Protein AF-A0A959XL23-F1 (afdb_monomer_lite)

Foldseek 3Di:
DQDLPDKDFDQDQDDDPSLQVSQLVVPQFALPPPGRQGQDPPSPPPDDPPQDPVNPDPPPPQRFDRWDFLDHPPVDTPMSQRTHTHRPVVVCVVVPHVWHWDQDPVPGIDIDD

Structure (mmCIF, N/CA/C/O backbone):
data_AF-A0A959XL23-F1
#
_entry.id   AF-A0A959XL23-F1
#
loop_
_atom_site.group_PDB
_atom_site.id
_atom_site.type_symbol
_atom_site.label_atom_id
_atom_site.label_alt_id
_atom_site.label_comp_id
_atom_site.label_asym_id
_atom_site.label_entity_id
_atom_site.label_seq_id
_atom_site.pdbx_PDB_ins_code
_atom_site.Cartn_x
_atom_site.Cartn_y
_atom_site.Cartn_z
_atom_site.occupancy
_atom_site.B_iso_or_equiv
_atom_site.auth_seq_id
_atom_site.auth_comp_id
_atom_site.auth_asym_id
_atom_site.auth_atom_id
_atom_site.pdbx_PDB_model_num
ATOM 1 N N . MET A 1 1 ? -16.229 3.546 -15.004 1.00 69.06 1 MET A N 1
ATOM 2 C CA . MET A 1 1 ? -14.990 2.823 -15.362 1.00 69.06 1 MET A CA 1
ATOM 3 C C . MET A 1 1 ? -13.853 3.494 -14.604 1.00 69.06 1 MET A C 1
ATOM 5 O O . MET A 1 1 ? -13.807 4.715 -14.640 1.00 69.06 1 MET A O 1
ATOM 9 N N . ILE A 1 2 ? -13.044 2.747 -13.845 1.00 80.62 2 ILE A N 1
ATOM 10 C CA . ILE A 1 2 ? -11.856 3.283 -13.153 1.00 80.62 2 ILE A CA 1
ATOM 11 C C . ILE A 1 2 ? -10.659 3.050 -14.074 1.00 80.62 2 ILE A C 1
ATOM 13 O O . ILE A 1 2 ? -10.453 1.913 -14.500 1.00 80.62 2 ILE A O 1
ATOM 17 N N . ASP A 1 3 ? -9.907 4.103 -14.387 1.00 85.62 3 ASP A N 1
ATOM 18 C CA . ASP A 1 3 ? -8.611 3.965 -15.048 1.00 85.62 3 ASP A CA 1
ATOM 19 C C . ASP A 1 3 ? -7.593 3.425 -14.030 1.00 85.62 3 ASP A C 1
ATOM 21 O O . ASP A 1 3 ? -7.432 3.974 -12.940 1.00 85.62 3 ASP A O 1
ATOM 25 N N . LEU A 1 4 ? -6.943 2.303 -14.346 1.00 85.19 4 LEU A N 1
ATOM 26 C CA . LEU A 1 4 ? -5.941 1.695 -13.469 1.00 85.19 4 LEU A CA 1
ATOM 27 C C . LEU A 1 4 ? -4.552 2.332 -13.607 1.00 85.19 4 LEU A C 1
ATOM 29 O O . LEU A 1 4 ? -3.703 2.054 -12.759 1.00 85.19 4 LEU A O 1
ATOM 33 N N . ALA A 1 5 ? -4.300 3.127 -14.649 1.00 83.56 5 ALA A N 1
ATOM 34 C CA . ALA A 1 5 ? -3.018 3.782 -14.907 1.00 83.56 5 ALA A CA 1
ATOM 35 C C . ALA A 1 5 ? -2.953 5.213 -14.347 1.00 83.56 5 ALA A C 1
ATOM 37 O O . ALA A 1 5 ? -1.861 5.692 -14.052 1.00 83.56 5 ALA A O 1
ATOM 38 N N . GLU A 1 6 ? -4.101 5.868 -14.162 1.00 90.75 6 GLU A N 1
ATOM 39 C CA . GLU A 1 6 ? -4.198 7.213 -13.585 1.00 90.75 6 GLU A CA 1
ATOM 40 C C . GLU A 1 6 ? -3.637 7.264 -12.152 1.00 90.75 6 GLU A C 1
ATOM 42 O O . GLU A 1 6 ? -3.890 6.371 -11.337 1.00 90.75 6 GLU A O 1
ATOM 47 N N . GLU A 1 7 ? -2.887 8.318 -11.823 1.00 92.94 7 GLU A N 1
ATOM 48 C CA . GLU A 1 7 ? -2.452 8.578 -10.452 1.00 92.94 7 GLU A CA 1
ATOM 49 C C . GLU A 1 7 ? -3.469 9.465 -9.731 1.00 92.94 7 GLU A C 1
ATOM 51 O O . GLU A 1 7 ? -3.753 10.585 -10.148 1.00 92.94 7 GLU A O 1
ATOM 56 N N . MET A 1 8 ? -4.017 8.949 -8.632 1.00 94.19 8 MET A N 1
ATOM 5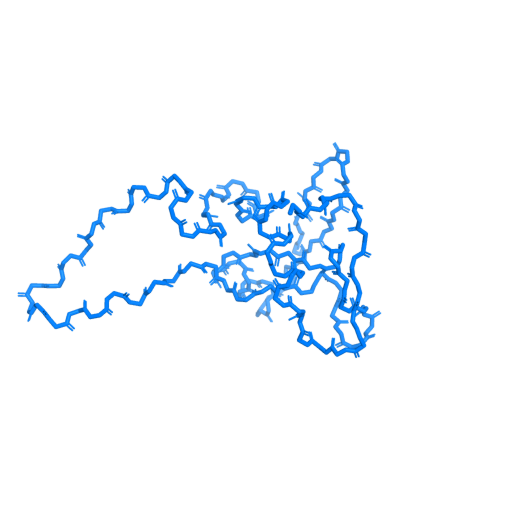7 C CA . MET A 1 8 ? -4.964 9.663 -7.781 1.00 94.19 8 MET A CA 1
ATOM 58 C C . MET A 1 8 ? -4.289 10.058 -6.470 1.00 94.19 8 MET A C 1
ATOM 60 O O . MET A 1 8 ? -3.666 9.213 -5.826 1.00 94.19 8 MET A O 1
ATOM 64 N N . THR A 1 9 ? -4.477 11.304 -6.040 1.00 95.94 9 THR A N 1
ATOM 65 C CA . THR A 1 9 ? -3.812 11.880 -4.861 1.00 95.94 9 THR A CA 1
ATOM 66 C C . THR A 1 9 ? -4.808 12.623 -3.974 1.00 95.94 9 THR A C 1
ATOM 68 O O . THR A 1 9 ? -5.783 13.191 -4.467 1.00 95.94 9 THR A O 1
ATOM 71 N N . THR A 1 10 ? -4.573 12.631 -2.660 1.00 94.88 10 THR A N 1
ATOM 72 C CA . THR A 1 10 ? -5.311 13.458 -1.695 1.00 94.88 10 THR A CA 1
ATOM 73 C C . THR A 1 10 ? -4.372 14.084 -0.662 1.00 94.88 10 THR A C 1
ATOM 75 O O . THR A 1 10 ? -3.328 13.519 -0.335 1.00 94.88 10 THR A O 1
ATOM 78 N N . ASP A 1 11 ? -4.755 15.249 -0.135 1.00 93.19 11 ASP A N 1
ATOM 79 C CA . ASP A 1 11 ? -4.002 15.982 0.892 1.00 93.19 11 ASP A CA 1
ATOM 80 C C . ASP A 1 11 ? -4.194 15.413 2.311 1.00 93.19 11 ASP A C 1
ATOM 82 O O . ASP A 1 11 ? -3.495 15.798 3.247 1.00 93.19 11 ASP A O 1
ATOM 86 N N . GLY A 1 12 ? -5.144 14.490 2.488 1.00 92.38 12 GLY A N 1
ATOM 87 C CA . GLY A 1 12 ? -5.419 13.836 3.765 1.00 92.38 12 GLY A CA 1
ATOM 88 C C . GLY A 1 12 ? -4.685 12.508 3.947 1.00 92.38 12 GLY A C 1
ATOM 89 O O . GLY A 1 12 ? -4.269 11.863 2.988 1.00 92.38 12 GLY A O 1
ATOM 90 N N . TYR A 1 13 ? -4.594 12.047 5.195 1.00 92.19 13 TYR A N 1
ATOM 91 C CA . TYR A 1 13 ? -4.138 10.689 5.514 1.00 92.19 13 TYR A CA 1
ATOM 92 C C . TYR A 1 13 ? -5.067 9.616 4.921 1.00 92.19 13 TYR A C 1
ATOM 94 O O . TYR A 1 13 ? -4.620 8.607 4.382 1.00 92.19 13 TYR A O 1
ATOM 102 N N . THR A 1 14 ? -6.378 9.846 5.011 1.00 92.88 14 THR A N 1
ATOM 103 C CA . THR A 1 14 ? -7.394 8.876 4.601 1.00 92.88 14 THR A CA 1
ATOM 104 C C . THR A 1 14 ? -7.570 8.880 3.080 1.00 92.88 14 THR A C 1
ATOM 106 O O . THR A 1 14 ? -7.949 9.913 2.523 1.00 92.88 14 THR A O 1
ATOM 109 N N . PRO A 1 15 ? -7.362 7.746 2.387 1.00 93.50 15 PRO A N 1
ATOM 110 C CA . PRO A 1 15 ? -7.603 7.658 0.953 1.00 93.50 15 PRO A CA 1
ATOM 111 C C . PRO A 1 15 ? -9.088 7.783 0.610 1.00 93.50 15 PRO A C 1
ATOM 113 O O . PRO A 1 15 ? -9.964 7.356 1.363 1.00 93.50 15 PRO A O 1
ATOM 116 N N . THR A 1 16 ? -9.377 8.329 -0.571 1.00 93.38 16 THR A N 1
ATOM 117 C CA . THR A 1 16 ? -10.754 8.412 -1.079 1.00 93.38 16 THR A CA 1
ATOM 118 C C . THR A 1 16 ? -11.290 7.032 -1.469 1.00 93.38 16 THR A C 1
ATOM 120 O O . THR A 1 16 ? -10.525 6.126 -1.799 1.00 93.38 16 THR A O 1
ATOM 123 N N . GLU A 1 17 ? -12.614 6.867 -1.510 1.00 91.31 17 GLU A N 1
ATOM 124 C CA . GLU A 1 17 ? -13.240 5.599 -1.917 1.00 91.31 17 GLU A CA 1
ATOM 125 C C . GLU A 1 17 ? -12.780 5.147 -3.313 1.00 91.31 17 GLU A C 1
ATOM 127 O O . GLU A 1 17 ? -12.426 3.985 -3.504 1.00 91.31 17 GLU A O 1
ATOM 132 N N . ARG A 1 18 ? -12.665 6.082 -4.267 1.00 91.56 18 ARG A N 1
ATOM 133 C CA . ARG A 1 18 ? -12.157 5.781 -5.614 1.00 91.56 18 ARG A CA 1
ATOM 134 C C . ARG A 1 18 ? -10.713 5.278 -5.604 1.00 91.56 18 ARG A C 1
ATOM 136 O O . ARG A 1 18 ? -10.409 4.342 -6.338 1.00 91.56 18 ARG A O 1
ATOM 143 N N . MET A 1 19 ? -9.847 5.848 -4.762 1.00 92.88 19 MET A N 1
ATOM 144 C CA . MET A 1 19 ? -8.476 5.353 -4.578 1.00 92.88 19 MET A CA 1
ATOM 145 C C . MET A 1 19 ? -8.481 3.947 -3.978 1.00 92.88 19 MET A C 1
ATOM 147 O O . MET A 1 19 ? -7.751 3.075 -4.445 1.00 92.88 19 MET A O 1
ATOM 151 N N . VAL A 1 20 ? -9.342 3.697 -2.985 1.00 92.00 20 VAL A N 1
ATOM 152 C CA . VAL A 1 20 ? -9.492 2.369 -2.376 1.00 92.00 20 VAL A CA 1
ATOM 153 C C . VAL A 1 20 ? -9.900 1.329 -3.415 1.00 92.00 20 VAL A C 1
ATOM 155 O O . VAL A 1 20 ? -9.306 0.249 -3.480 1.00 92.00 20 VAL A O 1
ATOM 158 N N . GLU A 1 21 ? -10.885 1.644 -4.252 1.00 90.19 21 GLU A N 1
ATOM 159 C CA . GLU A 1 21 ? -11.322 0.756 -5.325 1.00 90.19 21 GLU A CA 1
ATOM 160 C C . GLU A 1 21 ? -10.232 0.524 -6.373 1.00 90.19 21 GLU A C 1
ATOM 162 O O . GLU A 1 21 ? -9.995 -0.624 -6.755 1.00 90.19 21 GLU A O 1
ATOM 167 N N . GLN A 1 22 ? -9.545 1.584 -6.807 1.00 92.75 22 GLN A N 1
ATOM 168 C CA . GLN A 1 22 ? -8.472 1.508 -7.798 1.00 92.75 22 GLN A CA 1
ATOM 169 C C . GLN A 1 22 ? -7.305 0.641 -7.305 1.00 92.75 22 GLN A C 1
ATOM 171 O O . GLN A 1 22 ? -6.869 -0.267 -8.013 1.00 92.75 22 GLN A O 1
ATOM 176 N N . VAL A 1 23 ? -6.834 0.855 -6.075 1.00 92.25 23 VAL A N 1
ATOM 177 C CA . VAL A 1 23 ? -5.718 0.095 -5.487 1.00 92.25 23 VAL A CA 1
ATOM 178 C C . VAL A 1 23 ? -6.084 -1.381 -5.337 1.00 92.25 23 VAL A C 1
ATOM 180 O O . VAL A 1 23 ? -5.297 -2.257 -5.692 1.00 92.25 23 VAL A O 1
ATOM 183 N N . LYS A 1 24 ? -7.307 -1.688 -4.887 1.00 89.94 24 LYS A N 1
ATOM 184 C CA . LYS A 1 24 ? -7.800 -3.074 -4.792 1.00 89.94 24 LYS A CA 1
ATOM 185 C C . LYS A 1 24 ? -8.023 -3.734 -6.157 1.00 89.94 24 LYS A C 1
ATOM 187 O O . LYS A 1 24 ? -8.001 -4.959 -6.250 1.00 89.94 24 LYS A O 1
ATOM 192 N N . LEU A 1 25 ? -8.281 -2.952 -7.205 1.00 89.19 25 LEU A N 1
ATOM 193 C CA . LEU A 1 25 ? -8.345 -3.432 -8.588 1.00 89.19 25 LEU A CA 1
ATOM 194 C C . LEU A 1 25 ? -6.950 -3.727 -9.150 1.00 89.19 25 LEU A C 1
ATOM 196 O O . LEU A 1 25 ? -6.773 -4.748 -9.809 1.00 89.19 25 LEU A O 1
ATOM 200 N N . ARG A 1 26 ? -5.971 -2.862 -8.865 1.00 89.19 26 ARG A N 1
ATOM 201 C CA . ARG A 1 26 ? -4.571 -3.023 -9.284 1.00 89.19 26 ARG A CA 1
ATOM 202 C C . ARG A 1 26 ? -3.895 -4.198 -8.572 1.00 89.19 26 ARG A C 1
ATOM 204 O O . ARG A 1 26 ? -3.129 -4.934 -9.186 1.00 89.19 26 ARG A O 1
ATOM 211 N N . HIS A 1 27 ? -4.215 -4.401 -7.296 1.00 89.88 27 HIS A N 1
ATOM 212 C CA . HIS A 1 27 ? -3.641 -5.445 -6.453 1.00 89.88 27 HIS A CA 1
ATOM 213 C C . HIS A 1 27 ? -4.746 -6.372 -5.940 1.00 89.88 27 HIS A C 1
ATOM 215 O O . HIS A 1 27 ? -5.420 -6.084 -4.950 1.00 89.88 27 HIS A O 1
ATOM 221 N N . ALA A 1 28 ? -4.947 -7.497 -6.628 1.00 87.56 28 ALA A N 1
ATOM 222 C CA . ALA A 1 28 ? -6.016 -8.446 -6.307 1.00 87.56 28 ALA A CA 1
ATOM 223 C C . ALA A 1 28 ? -5.732 -9.300 -5.051 1.00 87.56 28 ALA A C 1
ATOM 225 O O . ALA A 1 28 ? -6.660 -9.822 -4.424 1.00 87.56 28 ALA A O 1
ATOM 226 N N . GLU A 1 29 ? -4.458 -9.433 -4.676 1.00 89.62 29 GLU A N 1
ATOM 227 C CA . GLU A 1 29 ? -3.975 -10.214 -3.535 1.00 89.62 29 GLU A CA 1
ATOM 228 C C . GLU A 1 29 ? -2.983 -9.404 -2.687 1.00 89.62 29 GLU A C 1
ATOM 230 O O . GLU A 1 29 ? -2.499 -8.348 -3.097 1.00 89.62 29 GLU A O 1
ATOM 235 N N . CYS A 1 30 ? -2.705 -9.900 -1.481 1.00 91.69 30 CYS A N 1
ATOM 236 C CA . CYS A 1 30 ? -1.704 -9.337 -0.583 1.00 91.69 30 CYS A CA 1
ATOM 237 C C . CYS A 1 30 ? -0.335 -9.228 -1.292 1.00 91.69 30 CYS A C 1
ATOM 239 O O . CYS A 1 30 ? 0.140 -10.231 -1.814 1.00 91.69 30 CYS A O 1
ATOM 241 N N . PRO A 1 31 ? 0.366 -8.082 -1.216 1.00 92.62 31 PRO A N 1
ATOM 242 C CA . PRO A 1 31 ? 1.680 -7.882 -1.840 1.00 92.62 31 PRO A CA 1
ATOM 243 C C . PRO A 1 31 ? 2.834 -8.675 -1.201 1.00 92.62 31 PRO A C 1
ATOM 245 O O . PRO A 1 31 ? 3.975 -8.548 -1.630 1.00 92.62 31 PRO A O 1
ATOM 248 N N . PHE A 1 32 ? 2.577 -9.455 -0.149 1.00 93.75 32 PHE A N 1
ATOM 249 C CA . PHE A 1 32 ? 3.624 -10.223 0.520 1.00 93.75 32 PHE A CA 1
ATOM 250 C C . PHE A 1 32 ? 3.959 -11.477 -0.306 1.00 93.75 32 PHE A C 1
ATOM 252 O O . PHE A 1 32 ? 3.025 -12.202 -0.670 1.00 93.75 32 PHE A O 1
ATOM 259 N N . PRO A 1 33 ? 5.244 -11.781 -0.570 1.00 91.38 33 PRO A N 1
ATOM 260 C CA . PRO A 1 33 ? 5.652 -12.938 -1.361 1.00 91.38 33 PRO A CA 1
ATOM 261 C C . PRO A 1 33 ? 5.027 -14.250 -0.866 1.00 91.38 33 PRO A C 1
ATOM 263 O O . PRO A 1 33 ? 5.141 -14.619 0.300 1.00 91.38 33 PRO A O 1
ATOM 266 N N . GLY A 1 34 ? 4.327 -14.958 -1.757 1.00 89.38 34 GLY A N 1
ATOM 267 C CA . GLY A 1 34 ? 3.645 -16.220 -1.437 1.00 89.38 34 GLY A CA 1
ATOM 268 C C . GLY A 1 34 ? 2.318 -16.082 -0.675 1.00 89.38 34 GLY A C 1
ATOM 269 O O . GLY A 1 34 ? 1.718 -17.091 -0.298 1.00 89.38 34 GLY A O 1
ATOM 270 N N . CYS A 1 35 ? 1.819 -14.864 -0.437 1.00 90.56 35 CYS A N 1
ATOM 271 C CA . CYS A 1 35 ? 0.514 -14.649 0.181 1.00 90.56 35 CYS A CA 1
ATOM 272 C C . CYS A 1 35 ? -0.595 -14.462 -0.863 1.00 90.56 35 CYS A C 1
ATOM 274 O O . CYS A 1 35 ? -0.638 -13.460 -1.560 1.00 90.56 35 CYS A O 1
ATOM 276 N N . HIS A 1 36 ? -1.581 -15.361 -0.868 1.00 88.62 36 HIS A N 1
ATOM 277 C CA . HIS A 1 36 ? -2.733 -15.312 -1.786 1.00 88.62 36 HIS A CA 1
ATOM 278 C C . HIS A 1 36 ? -4.024 -14.811 -1.121 1.00 88.62 36 HIS A C 1
ATOM 280 O O . HIS A 1 36 ? -5.137 -15.186 -1.495 1.00 88.62 36 HIS A O 1
ATOM 286 N N . ARG A 1 37 ? -3.917 -14.021 -0.043 1.00 87.38 37 ARG A N 1
ATOM 287 C CA . ARG A 1 37 ? -5.117 -13.451 0.588 1.00 87.38 37 ARG A CA 1
ATOM 288 C C . ARG A 1 37 ? -5.702 -12.380 -0.334 1.00 87.38 37 ARG A C 1
ATOM 290 O O . ARG A 1 37 ? -4.986 -11.427 -0.631 1.00 87.38 37 ARG A O 1
ATOM 297 N N . PRO A 1 38 ? -6.980 -12.485 -0.732 1.00 87.56 38 PRO A N 1
ATOM 298 C CA . PRO A 1 38 ? -7.581 -11.507 -1.619 1.00 87.56 38 PRO A CA 1
ATOM 299 C C . PRO A 1 38 ? -7.866 -10.194 -0.897 1.00 87.56 38 PRO A C 1
ATOM 301 O O . PRO A 1 38 ? -8.232 -10.173 0.281 1.00 87.56 38 PRO A O 1
ATOM 304 N N . THR A 1 39 ? -7.757 -9.107 -1.647 1.00 84.25 39 THR A N 1
ATOM 305 C CA . THR A 1 39 ? -7.975 -7.731 -1.176 1.00 84.25 39 THR A CA 1
ATOM 306 C C . THR A 1 39 ? -9.445 -7.322 -1.280 1.00 84.25 39 THR A C 1
ATOM 308 O O . THR A 1 39 ? -9.900 -6.406 -0.591 1.00 84.25 39 THR A O 1
ATOM 311 N N . ARG A 1 40 ? -10.213 -8.036 -2.116 1.00 77.25 40 ARG A N 1
ATOM 312 C CA . ARG A 1 40 ? -11.652 -7.846 -2.331 1.00 77.25 40 ARG A CA 1
ATOM 313 C C . ARG A 1 40 ? -12.452 -9.081 -1.901 1.00 77.25 40 ARG A C 1
ATOM 315 O O . ARG A 1 40 ? -12.023 -10.211 -2.162 1.00 77.25 40 ARG A O 1
ATOM 322 N N . PRO A 1 41 ? -13.643 -8.896 -1.306 1.00 65.25 41 PRO A N 1
ATOM 323 C CA . PRO A 1 41 ? -14.594 -9.986 -1.108 1.00 65.25 41 PRO A CA 1
ATOM 324 C C . PRO A 1 41 ? -14.920 -10.669 -2.448 1.00 65.25 41 PRO A C 1
ATOM 326 O O . PRO A 1 41 ? -15.131 -10.001 -3.455 1.00 65.25 41 PRO A O 1
ATOM 329 N N . GLY A 1 42 ? -14.942 -12.005 -2.476 1.00 63.53 42 GLY A N 1
ATOM 330 C CA . GLY A 1 42 ? -15.318 -12.784 -3.667 1.00 63.53 42 GLY A CA 1
ATOM 331 C C . GLY A 1 42 ? -14.196 -13.083 -4.673 1.00 63.53 42 GLY A C 1
ATOM 332 O O . GLY A 1 42 ? -14.374 -13.961 -5.517 1.00 63.53 42 GLY A O 1
ATOM 333 N N . HIS A 1 43 ? -13.012 -12.466 -4.560 1.00 59.41 43 HIS A N 1
ATOM 334 C CA . HIS A 1 43 ? -11.855 -12.853 -5.374 1.00 59.41 43 HIS A CA 1
ATOM 335 C C . HIS A 1 43 ? -11.281 -14.178 -4.838 1.00 59.41 43 HIS A C 1
ATOM 337 O O . HIS A 1 43 ? -10.565 -14.207 -3.844 1.00 59.41 43 HIS A O 1
ATOM 343 N N . LYS A 1 44 ? -11.689 -15.309 -5.429 1.00 51.00 44 LYS A N 1
ATOM 344 C CA . LYS A 1 44 ? -11.153 -16.677 -5.214 1.00 51.00 44 LYS A CA 1
ATOM 345 C C . LYS A 1 44 ? -11.204 -17.253 -3.783 1.00 51.00 44 LYS A C 1
ATOM 347 O O . LYS A 1 44 ? -10.841 -18.413 -3.592 1.00 51.00 44 LYS A O 1
ATOM 352 N N . ALA A 1 45 ? -11.714 -16.534 -2.783 1.00 52.75 45 ALA A N 1
ATOM 353 C CA . ALA A 1 45 ? -11.861 -17.045 -1.421 1.00 52.75 45 ALA A CA 1
ATOM 354 C C . ALA A 1 45 ? -13.002 -18.073 -1.310 1.00 52.75 45 ALA A C 1
ATOM 356 O O . ALA A 1 45 ? -14.082 -17.777 -0.801 1.00 52.75 45 ALA A O 1
ATOM 357 N N . LYS A 1 46 ? -12.746 -19.332 -1.685 1.00 47.12 46 LYS A N 1
ATOM 358 C CA . LYS A 1 46 ? -13.494 -20.469 -1.126 1.00 47.12 46 LYS A CA 1
ATOM 359 C C . LYS A 1 46 ? -13.052 -20.693 0.320 1.00 47.12 46 LYS A C 1
ATOM 361 O O . LYS A 1 46 ? -12.404 -21.684 0.645 1.00 47.12 46 LYS A O 1
ATOM 366 N N . ARG A 1 47 ? -13.366 -19.760 1.218 1.00 51.25 47 ARG A N 1
ATOM 367 C CA . ARG A 1 47 ? -13.153 -19.997 2.647 1.00 51.25 47 ARG A CA 1
ATOM 368 C C . ARG A 1 47 ? -14.272 -20.912 3.132 1.00 51.25 47 ARG A C 1
ATOM 370 O O . ARG A 1 47 ? -15.447 -20.569 3.022 1.00 51.25 47 ARG A O 1
ATOM 377 N N . LYS A 1 48 ? -13.914 -22.083 3.668 1.00 49.06 48 LYS A N 1
ATOM 378 C CA . LYS A 1 48 ? -14.848 -22.947 4.405 1.00 49.06 48 LYS A CA 1
ATOM 379 C C . LYS A 1 48 ? -15.506 -22.079 5.483 1.00 49.06 48 LYS A C 1
ATOM 381 O O . LYS A 1 48 ? -14.801 -21.533 6.334 1.00 49.06 48 LYS A O 1
ATOM 386 N N . LYS A 1 49 ? -16.828 -21.902 5.415 1.00 48.72 49 LYS A N 1
ATOM 387 C CA . LYS A 1 49 ? -17.609 -21.175 6.422 1.00 48.72 49 LYS A CA 1
ATOM 388 C C . LYS A 1 49 ? -17.339 -21.858 7.767 1.00 48.72 49 LYS A C 1
ATOM 390 O O . LYS A 1 49 ? -17.815 -22.965 7.984 1.00 48.72 49 LYS A O 1
ATOM 395 N N . ARG A 1 50 ? -16.529 -21.254 8.648 1.00 51.34 50 ARG A N 1
ATOM 396 C CA . ARG A 1 50 ? -16.419 -21.725 10.037 1.00 51.34 50 ARG A CA 1
ATOM 397 C C . ARG A 1 50 ? -17.724 -21.324 10.713 1.00 51.34 50 ARG A C 1
ATOM 399 O O . ARG A 1 50 ? -17.896 -20.174 11.105 1.00 51.34 50 ARG A O 1
ATOM 406 N N . THR A 1 51 ? -18.695 -22.227 10.710 1.00 52.03 51 THR A N 1
ATOM 407 C CA . THR A 1 51 ? -19.888 -22.112 11.545 1.00 52.03 51 THR A CA 1
ATOM 408 C C . THR A 1 51 ? -19.461 -22.328 12.985 1.00 52.03 51 THR A C 1
ATOM 410 O O . THR A 1 51 ? -18.902 -23.372 13.315 1.00 52.03 51 THR A O 1
ATOM 413 N N . ASP A 1 52 ? -19.678 -21.316 13.814 1.00 56.78 52 ASP A N 1
ATOM 414 C CA . ASP A 1 52 ? -19.627 -21.479 15.258 1.00 56.78 52 ASP A CA 1
ATOM 415 C C . ASP A 1 52 ? -20.767 -22.435 15.682 1.00 56.78 52 ASP A C 1
ATOM 417 O O . ASP A 1 52 ? -21.892 -22.253 15.201 1.00 56.78 52 ASP A O 1
ATOM 421 N N . PRO A 1 53 ? -20.514 -23.466 16.509 1.00 56.28 53 PRO A N 1
ATOM 422 C CA . PRO A 1 53 ? -21.538 -24.427 16.925 1.00 56.28 53 PRO A CA 1
ATOM 423 C C . PRO A 1 53 ? -22.663 -23.808 17.775 1.00 56.28 53 PRO A C 1
ATOM 425 O O . PRO A 1 53 ? -23.729 -24.409 17.871 1.00 56.28 53 PRO A O 1
ATOM 428 N N . ALA A 1 54 ? -22.475 -22.609 18.338 1.00 63.97 54 ALA A N 1
ATOM 429 C CA . ALA A 1 54 ? -23.493 -21.870 19.085 1.00 63.97 54 ALA A CA 1
ATOM 430 C C . ALA A 1 54 ? -24.337 -20.916 18.212 1.00 63.97 54 ALA A C 1
ATOM 432 O O . ALA A 1 54 ? -25.228 -20.241 18.723 1.00 63.97 54 ALA A O 1
ATOM 433 N N . GLY A 1 55 ? -24.084 -20.829 16.897 1.00 52.38 55 GLY A N 1
ATOM 434 C CA . GLY A 1 55 ? -24.937 -20.091 15.951 1.00 52.38 55 GLY A CA 1
ATOM 435 C C . GLY A 1 55 ? -24.935 -18.559 16.084 1.00 52.38 55 GLY A C 1
ATOM 436 O O . GLY A 1 55 ? -25.617 -17.880 15.321 1.00 52.38 55 GLY A O 1
ATOM 437 N N . THR A 1 56 ? -24.145 -17.986 16.990 1.00 57.62 56 THR A N 1
ATOM 438 C CA . THR A 1 56 ? -24.082 -16.537 17.276 1.00 57.62 56 THR A CA 1
ATOM 439 C C . THR A 1 56 ? -23.110 -15.756 16.381 1.00 57.62 56 THR A C 1
ATOM 441 O O . THR A 1 56 ? -23.011 -14.531 16.470 1.00 57.62 56 THR A O 1
ATOM 444 N N . GLY A 1 57 ? -22.384 -16.432 15.489 1.00 47.62 57 GLY A N 1
ATOM 445 C CA . GLY A 1 57 ? -21.270 -15.848 14.745 1.00 47.62 57 GLY A CA 1
ATOM 446 C C . GLY A 1 57 ? -21.676 -14.900 13.613 1.00 47.62 57 GLY A C 1
ATOM 447 O O . GLY A 1 57 ? -21.779 -15.321 12.458 1.00 47.62 57 GLY A O 1
ATOM 448 N N . LYS A 1 58 ? -21.757 -13.592 13.892 1.00 40.97 58 LYS A N 1
ATOM 449 C CA . LYS A 1 58 ? -21.429 -12.5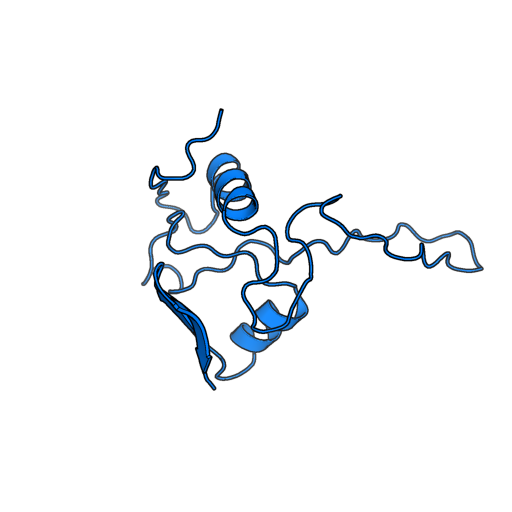74 12.879 1.00 40.97 58 LYS A CA 1
ATOM 450 C C . LYS A 1 58 ? -19.972 -12.808 12.471 1.00 40.97 58 LYS A C 1
ATOM 452 O O . LYS A 1 58 ? -19.058 -12.385 13.173 1.00 40.97 58 LYS A O 1
ATOM 457 N N . GLN A 1 59 ? -19.737 -13.529 11.375 1.00 47.66 59 GLN A N 1
ATOM 458 C CA . GLN A 1 59 ? -18.393 -13.664 10.817 1.00 47.66 59 GLN A CA 1
ATOM 459 C C . GLN A 1 59 ? -17.924 -12.266 10.412 1.00 47.66 59 GLN A C 1
ATOM 461 O O . GLN A 1 59 ? -18.365 -11.743 9.390 1.00 47.66 59 GLN A O 1
ATOM 466 N N . GLN A 1 60 ? -17.070 -11.643 11.232 1.00 46.50 60 GLN A N 1
ATOM 467 C CA . GLN A 1 60 ? -16.344 -10.447 10.828 1.00 46.50 60 GLN A CA 1
ATOM 468 C C . GLN A 1 60 ? -15.559 -10.819 9.578 1.00 46.50 60 GLN A C 1
ATOM 470 O O . GLN A 1 60 ? -14.693 -11.698 9.582 1.00 46.50 60 GLN A O 1
ATOM 475 N N . GLN A 1 61 ? -15.975 -10.217 8.475 1.00 47.41 61 GLN A N 1
ATOM 476 C CA . GLN A 1 61 ? -15.353 -10.379 7.184 1.00 47.41 61 GLN A CA 1
ATOM 477 C C . GLN A 1 61 ? -13.986 -9.687 7.253 1.00 47.41 61 GLN A C 1
ATOM 479 O O . GLN A 1 61 ? -13.863 -8.514 6.931 1.00 47.41 61 GLN A O 1
ATOM 484 N N . GLU A 1 62 ? -12.961 -10.379 7.750 1.00 52.56 62 GLU A N 1
ATOM 485 C CA . GLU A 1 62 ? -11.582 -9.876 7.772 1.00 52.56 62 GLU A CA 1
ATOM 486 C C . GLU A 1 62 ? -10.987 -9.938 6.351 1.00 52.56 62 GLU A C 1
ATOM 488 O O . GLU A 1 62 ? -10.162 -10.801 6.038 1.00 52.56 62 GLU A O 1
ATOM 493 N N . HIS A 1 63 ? -11.462 -9.076 5.449 1.00 51.25 63 HIS A N 1
ATOM 494 C CA . HIS A 1 63 ? -10.907 -8.912 4.104 1.00 51.25 63 HIS A CA 1
AT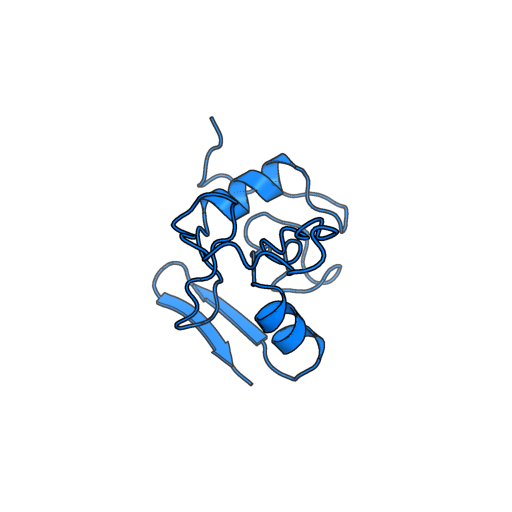OM 495 C C . HIS A 1 63 ? -9.945 -7.723 4.086 1.00 51.25 63 HIS A C 1
ATOM 497 O O . HIS A 1 63 ? -10.395 -6.586 4.019 1.00 51.25 63 HIS A O 1
ATOM 503 N N . GLY A 1 64 ? -8.636 -8.008 4.125 1.00 52.09 64 GLY A N 1
ATOM 504 C CA . GLY A 1 64 ? -7.575 -6.988 4.145 1.00 52.09 64 GLY A CA 1
ATOM 505 C C . GLY A 1 64 ? -7.566 -6.161 5.437 1.00 52.09 64 GLY A C 1
ATOM 506 O O . GLY A 1 64 ? -8.564 -6.103 6.148 1.00 52.09 64 GLY A O 1
ATOM 507 N N . SER A 1 65 ? -6.435 -5.559 5.802 1.00 59.19 65 SER A N 1
ATOM 508 C CA . SER A 1 65 ? -6.535 -4.307 6.565 1.00 59.19 65 SER A CA 1
ATOM 509 C C . SER A 1 65 ? -6.996 -3.201 5.610 1.00 59.19 65 SER A C 1
ATOM 511 O O . SER A 1 65 ? -7.081 -3.424 4.396 1.00 59.19 65 SER A O 1
ATOM 513 N N . ASP A 1 66 ? -7.260 -2.008 6.139 1.00 75.88 66 ASP A N 1
ATOM 514 C CA . ASP A 1 66 ? -7.265 -0.809 5.302 1.00 75.88 66 ASP A CA 1
ATOM 515 C C . ASP A 1 66 ? -5.947 -0.692 4.513 1.00 75.88 66 ASP A C 1
ATOM 517 O O . ASP A 1 66 ? -4.974 -1.420 4.766 1.00 75.88 66 ASP A O 1
ATOM 521 N N . LEU A 1 67 ? -5.954 0.173 3.498 1.00 90.69 67 LEU A N 1
ATOM 522 C CA . LEU A 1 67 ? -4.771 0.406 2.679 1.00 90.69 67 LEU A CA 1
ATOM 523 C C . LEU A 1 67 ? -3.615 0.918 3.538 1.00 90.69 67 LEU A C 1
ATOM 525 O O . LEU A 1 67 ? -3.810 1.701 4.461 1.00 90.69 67 LEU A O 1
ATOM 529 N N . ASP A 1 68 ? -2.422 0.471 3.185 1.00 92.19 68 ASP A N 1
ATOM 530 C CA . ASP A 1 68 ? -1.168 0.780 3.846 1.00 92.19 68 ASP A CA 1
ATOM 531 C C . ASP A 1 68 ? -0.334 1.700 2.961 1.00 92.19 68 ASP A C 1
ATOM 533 O O . ASP A 1 68 ? -0.133 1.409 1.776 1.00 92.19 68 ASP A O 1
ATOM 537 N N . HIS A 1 69 ? 0.168 2.788 3.538 1.00 93.69 69 HIS A N 1
ATOM 538 C CA . HIS A 1 69 ? 1.133 3.659 2.880 1.00 93.69 69 HIS A CA 1
ATOM 539 C C . HIS A 1 69 ? 2.502 2.983 2.841 1.00 93.69 69 HIS A C 1
ATOM 541 O O . HIS A 1 69 ? 3.052 2.666 3.893 1.00 93.69 69 HIS A O 1
ATOM 547 N N . ARG A 1 70 ? 3.101 2.798 1.660 1.00 92.88 70 ARG A N 1
ATOM 548 C CA . ARG A 1 70 ? 4.478 2.294 1.518 1.00 92.88 70 ARG A CA 1
ATOM 549 C C . ARG A 1 70 ? 5.459 3.227 2.221 1.00 92.88 70 ARG A C 1
ATOM 551 O O . ARG A 1 70 ? 6.240 2.755 3.037 1.00 92.88 70 ARG A O 1
ATOM 558 N N . GLN A 1 71 ? 5.383 4.517 1.909 1.00 92.75 71 GLN A N 1
ATOM 559 C CA . GLN A 1 71 ? 6.038 5.589 2.649 1.00 92.75 71 GLN A CA 1
ATOM 560 C C . GLN A 1 71 ? 4.996 6.296 3.510 1.00 92.75 71 GLN A C 1
ATOM 562 O O . GLN A 1 71 ? 4.009 6.806 2.978 1.00 92.75 71 GLN A O 1
ATOM 567 N N . GLU A 1 72 ? 5.205 6.294 4.821 1.00 92.12 72 GLU A N 1
ATOM 568 C CA . GLU A 1 72 ? 4.246 6.806 5.796 1.00 92.12 72 GLU A CA 1
ATOM 569 C C . GLU A 1 72 ? 3.923 8.289 5.600 1.00 92.12 72 GLU A C 1
ATOM 571 O O . GLU A 1 72 ? 4.778 9.095 5.250 1.00 92.12 72 GLU A O 1
ATOM 576 N N . TRP A 1 73 ? 2.667 8.661 5.827 1.00 91.50 73 TRP A N 1
ATOM 577 C CA . TRP A 1 73 ? 2.264 10.063 5.854 1.00 91.50 73 TRP A CA 1
ATOM 578 C C . TRP A 1 73 ? 2.811 10.743 7.125 1.00 91.50 73 TRP A C 1
ATOM 580 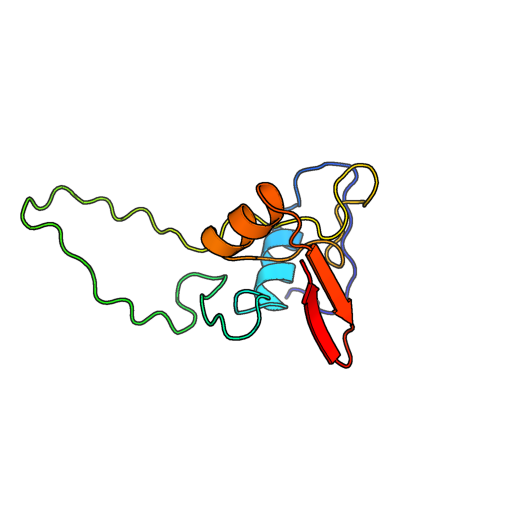O O . TRP A 1 73 ? 2.733 10.136 8.193 1.00 91.50 73 TRP A O 1
ATOM 590 N N . PRO A 1 74 ? 3.286 12.004 7.072 1.00 93.94 74 PRO A N 1
ATOM 591 C CA . PRO A 1 74 ? 3.248 12.925 5.932 1.00 93.94 74 PRO A CA 1
ATOM 592 C C . PRO A 1 74 ? 4.470 12.849 5.005 1.00 93.94 74 PRO A C 1
ATOM 594 O O . PRO A 1 74 ? 4.503 13.571 4.011 1.00 93.94 74 PRO A O 1
ATOM 597 N N . GLU A 1 75 ? 5.466 12.011 5.301 1.00 94.50 75 GLU A N 1
ATOM 598 C CA . GLU A 1 75 ? 6.672 11.877 4.468 1.00 94.50 75 GLU A CA 1
ATOM 599 C C . GLU A 1 75 ? 6.352 11.353 3.060 1.00 94.50 75 GLU A C 1
ATOM 601 O O . GLU A 1 75 ? 6.994 11.738 2.085 1.00 94.50 75 GLU A O 1
ATOM 606 N N . GLY A 1 76 ? 5.327 10.509 2.949 1.00 92.81 76 GLY A N 1
ATOM 607 C CA . GLY A 1 76 ? 4.699 10.075 1.713 1.00 92.81 76 GLY A CA 1
ATOM 608 C C . GLY A 1 76 ? 3.268 10.594 1.615 1.00 92.81 76 G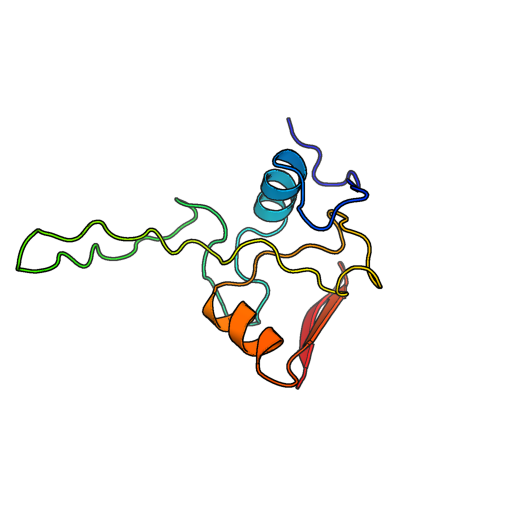LY A C 1
ATOM 609 O O . GLY A 1 76 ? 2.445 10.405 2.513 1.00 92.81 76 GLY A O 1
ATOM 610 N N . GLN A 1 77 ? 2.937 11.214 0.485 1.00 95.44 77 GLN A N 1
ATOM 611 C CA . GLN A 1 77 ? 1.571 11.650 0.221 1.00 95.44 77 GLN A CA 1
ATOM 612 C C . GLN A 1 77 ? 0.649 10.440 0.019 1.00 95.44 77 GLN A C 1
ATOM 614 O O . GLN A 1 77 ? 1.063 9.365 -0.431 1.00 95.44 77 GLN A O 1
ATOM 619 N N . THR A 1 78 ? -0.629 10.610 0.335 1.00 96.56 78 THR A N 1
ATOM 620 C CA . THR A 1 78 ? -1.650 9.601 0.063 1.00 96.56 78 THR A CA 1
ATOM 621 C C . THR A 1 78 ? -1.941 9.601 -1.436 1.00 96.56 78 THR A C 1
ATOM 623 O O . THR A 1 78 ? -2.791 10.349 -1.918 1.00 96.56 78 THR A O 1
ATOM 626 N N . THR A 1 79 ? -1.208 8.773 -2.181 1.00 96.00 79 THR A N 1
ATOM 627 C CA . THR A 1 79 ? -1.377 8.565 -3.625 1.00 96.00 79 THR A CA 1
ATOM 628 C C . THR A 1 79 ? -1.709 7.105 -3.922 1.00 96.00 79 THR A C 1
ATOM 630 O O . THR A 1 79 ? -1.323 6.196 -3.188 1.00 96.00 79 THR A O 1
ATOM 633 N N . SER A 1 80 ? -2.386 6.834 -5.035 1.00 94.06 80 SER A N 1
ATOM 634 C CA . SER A 1 80 ? -2.677 5.465 -5.488 1.00 94.06 80 SER A CA 1
ATOM 635 C C . SER A 1 80 ? -1.423 4.606 -5.705 1.00 94.06 80 SER A C 1
ATOM 637 O O . SER A 1 80 ? -1.503 3.383 -5.689 1.00 94.06 80 SER A O 1
ATOM 639 N N . SER A 1 81 ? -0.269 5.234 -5.951 1.00 93.25 81 SER A N 1
ATOM 640 C CA . SER A 1 81 ? 1.036 4.580 -6.111 1.00 93.25 81 SER A CA 1
ATOM 641 C C . SER A 1 81 ? 1.760 4.353 -4.775 1.00 93.25 81 SER A C 1
ATOM 643 O O . SER A 1 81 ? 2.639 3.495 -4.691 1.00 93.25 81 SER A O 1
ATOM 645 N N . ASN A 1 82 ? 1.383 5.081 -3.721 1.00 94.81 82 ASN A N 1
ATOM 646 C CA . ASN A 1 82 ? 1.909 4.910 -2.369 1.00 94.81 82 ASN A CA 1
ATOM 647 C C . ASN A 1 82 ? 1.042 3.978 -1.506 1.00 94.81 82 ASN A C 1
ATOM 649 O O . ASN A 1 82 ? 1.442 3.638 -0.401 1.00 94.81 82 ASN A O 1
ATOM 653 N N . LEU A 1 83 ? -0.126 3.546 -1.983 1.00 94.44 83 LEU A N 1
ATOM 654 C CA . LEU A 1 83 ? -1.062 2.732 -1.211 1.00 94.44 83 LEU A CA 1
ATOM 655 C C . LEU A 1 83 ? -1.120 1.288 -1.694 1.00 94.44 83 LEU A C 1
ATOM 657 O O . LEU A 1 83 ? -1.278 1.024 -2.886 1.00 94.44 83 LEU A O 1
ATOM 661 N N . TYR A 1 84 ? -1.106 0.352 -0.748 1.00 93.31 84 TYR A N 1
ATOM 662 C CA . TYR A 1 84 ? -1.168 -1.077 -1.032 1.00 93.31 84 TYR A CA 1
ATOM 663 C C . TYR A 1 84 ? -2.093 -1.809 -0.054 1.00 93.31 84 TYR A C 1
ATOM 665 O O . TYR A 1 84 ? -2.312 -1.331 1.053 1.00 93.31 84 TYR A O 1
ATOM 673 N N . PRO A 1 85 ? -2.669 -2.964 -0.428 1.00 92.81 85 PRO A N 1
ATOM 674 C CA . PRO A 1 85 ? -3.609 -3.697 0.425 1.00 92.81 85 PRO A CA 1
ATOM 675 C C . PRO A 1 85 ? -2.987 -4.954 1.082 1.00 92.81 85 PRO A C 1
ATOM 677 O O . PRO A 1 85 ? -3.332 -6.082 0.700 1.00 92.81 85 PRO A O 1
ATOM 680 N N . PRO A 1 86 ? -2.075 -4.841 2.071 1.00 92.19 86 PRO A N 1
ATOM 681 C CA . PRO A 1 86 ? -1.619 -6.004 2.816 1.00 92.19 86 PRO A CA 1
ATOM 682 C C . PRO A 1 86 ? -2.771 -6.656 3.581 1.00 92.19 86 PRO A C 1
ATOM 684 O O . PRO A 1 86 ? -3.732 -6.031 4.030 1.00 92.19 86 PRO A O 1
ATOM 687 N N . CYS A 1 87 ? -2.685 -7.972 3.753 1.00 91.31 87 CYS A N 1
ATOM 688 C CA . CYS A 1 87 ? -3.578 -8.630 4.691 1.00 91.31 87 CYS A CA 1
ATOM 689 C C . CYS A 1 87 ? -3.242 -8.181 6.120 1.00 91.31 87 CYS A C 1
ATOM 691 O O . CYS A 1 87 ? -2.086 -7.891 6.419 1.00 91.31 87 CYS A O 1
ATOM 693 N N . ARG A 1 88 ? -4.220 -8.229 7.032 1.00 88.50 88 ARG A N 1
ATOM 694 C CA . ARG A 1 88 ? -4.049 -7.821 8.439 1.00 88.50 88 ARG A CA 1
ATOM 695 C C . ARG A 1 88 ? -2.788 -8.390 9.108 1.00 88.50 88 ARG A C 1
ATOM 697 O O . ARG A 1 88 ? -2.171 -7.708 9.915 1.00 88.50 88 ARG A O 1
ATOM 704 N N . GLY A 1 89 ? -2.407 -9.627 8.782 1.00 91.19 89 GLY A N 1
ATOM 705 C CA . GLY A 1 89 ? -1.182 -10.248 9.297 1.00 91.19 89 GLY A CA 1
ATOM 706 C C . GLY A 1 89 ? 0.098 -9.554 8.822 1.00 91.19 89 GLY A C 1
ATOM 707 O O . GLY A 1 89 ? 0.941 -9.227 9.645 1.00 91.19 89 GLY A O 1
ATOM 708 N N . HIS A 1 90 ? 0.218 -9.280 7.521 1.00 93.38 90 HIS A N 1
ATOM 709 C CA . HIS A 1 90 ? 1.406 -8.630 6.948 1.00 93.38 90 HIS A CA 1
ATOM 710 C C . HIS A 1 90 ? 1.427 -7.117 7.168 1.00 93.38 90 HIS A C 1
ATOM 712 O O . HIS A 1 90 ? 2.500 -6.542 7.283 1.00 93.38 90 HIS A O 1
ATOM 718 N N . HIS A 1 91 ? 0.261 -6.487 7.323 1.00 92.31 91 HIS A N 1
ATOM 719 C CA . HIS A 1 91 ? 0.183 -5.117 7.818 1.00 92.31 91 HIS A CA 1
ATOM 720 C C . HIS A 1 91 ? 0.816 -5.019 9.208 1.00 92.31 91 HIS A C 1
ATOM 722 O O . HIS A 1 91 ? 1.727 -4.239 9.432 1.00 92.31 91 HIS A O 1
ATOM 728 N N . ARG A 1 92 ? 0.386 -5.883 10.137 1.00 92.31 92 ARG A N 1
ATOM 729 C CA . ARG A 1 92 ? 0.951 -5.942 11.492 1.00 92.31 92 ARG A CA 1
ATOM 730 C C . ARG A 1 92 ? 2.432 -6.297 11.501 1.00 92.31 92 ARG A C 1
ATOM 732 O O . ARG A 1 92 ? 3.147 -5.761 12.334 1.00 92.31 92 ARG A O 1
ATOM 739 N N . LEU A 1 93 ? 2.870 -7.186 10.607 1.00 93.81 93 LEU A N 1
ATOM 740 C CA . LEU A 1 93 ? 4.288 -7.496 10.446 1.00 93.81 93 LEU A CA 1
ATOM 741 C C . LEU A 1 93 ? 5.066 -6.202 10.182 1.00 93.81 93 LEU A C 1
ATOM 743 O O . LEU A 1 93 ? 5.926 -5.861 10.978 1.00 93.81 93 LEU A O 1
ATOM 747 N N . LYS A 1 94 ? 4.679 -5.427 9.167 1.00 91.12 94 LYS A N 1
ATOM 748 C CA . LYS A 1 94 ? 5.303 -4.130 8.884 1.00 91.12 94 LYS A CA 1
ATOM 749 C C . LYS A 1 94 ? 5.197 -3.130 10.043 1.00 91.12 94 LYS A C 1
ATOM 751 O O . LYS A 1 94 ? 6.149 -2.428 10.330 1.00 91.12 94 LYS A O 1
ATOM 756 N N . THR A 1 95 ? 4.044 -3.035 10.710 1.00 90.12 95 THR A N 1
ATOM 757 C CA . THR A 1 95 ? 3.839 -2.039 11.780 1.00 90.12 95 THR A CA 1
ATOM 758 C C . THR A 1 95 ? 4.658 -2.326 13.041 1.00 90.12 95 THR A C 1
ATOM 760 O O . THR A 1 95 ? 5.052 -1.399 13.737 1.00 90.12 95 THR A O 1
ATOM 763 N N . PHE A 1 96 ? 4.837 -3.600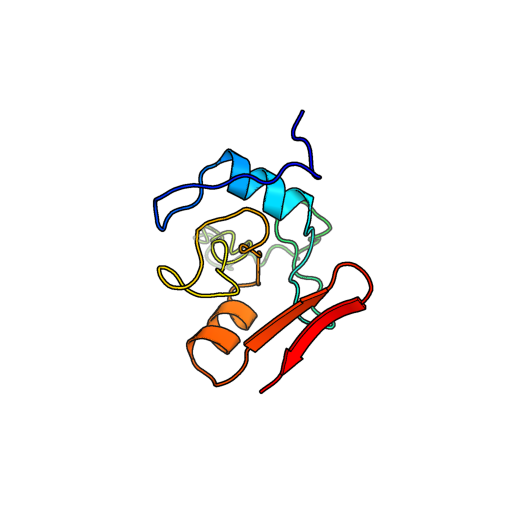 13.398 1.00 93.19 96 PHE A N 1
ATOM 764 C CA . PHE A 1 96 ? 5.367 -3.998 14.709 1.00 93.19 96 PHE A CA 1
ATOM 765 C C . PHE A 1 96 ? 6.757 -4.639 14.648 1.00 93.19 96 PHE A C 1
ATOM 767 O O . PHE A 1 96 ? 7.238 -5.135 15.665 1.00 93.19 96 PHE A O 1
ATOM 774 N N . THR A 1 97 ? 7.381 -4.675 13.473 1.00 94.12 97 THR A N 1
ATOM 775 C CA . THR A 1 97 ? 8.730 -5.212 13.260 1.00 94.12 97 THR A CA 1
ATOM 776 C C . THR A 1 97 ? 9.456 -4.362 12.220 1.00 94.12 97 THR A C 1
ATOM 778 O O . THR A 1 97 ? 8.835 -3.508 11.598 1.00 94.12 97 THR A O 1
ATOM 781 N N . ASP A 1 98 ? 10.734 -4.638 11.974 1.00 93.44 98 ASP A N 1
ATOM 782 C CA . ASP A 1 98 ? 11.554 -3.885 11.010 1.00 93.44 98 ASP A CA 1
ATOM 783 C C . ASP A 1 98 ? 11.275 -4.248 9.536 1.00 93.44 98 ASP A C 1
ATOM 785 O O . ASP A 1 98 ? 11.951 -3.784 8.618 1.00 93.44 98 ASP A O 1
ATOM 789 N N . TRP A 1 99 ? 10.255 -5.076 9.281 1.00 94.56 99 TRP A N 1
ATOM 790 C CA . TRP A 1 99 ? 9.882 -5.454 7.925 1.00 94.56 99 TRP A CA 1
ATOM 791 C C . TRP A 1 99 ? 9.342 -4.260 7.131 1.00 94.56 99 TRP A C 1
ATOM 793 O O . TRP A 1 99 ? 8.339 -3.649 7.489 1.00 94.56 99 TRP A O 1
ATOM 803 N N . THR A 1 100 ? 9.934 -4.008 5.969 1.00 91.69 100 THR A N 1
ATOM 804 C CA . THR A 1 100 ? 9.489 -3.005 4.997 1.00 91.69 100 THR A CA 1
ATOM 805 C C . THR A 1 100 ? 9.408 -3.608 3.595 1.00 91.69 100 THR A C 1
ATOM 807 O O . THR A 1 100 ? 9.763 -4.771 3.380 1.00 91.69 100 THR A O 1
ATOM 810 N N . TYR A 1 101 ? 8.904 -2.841 2.628 1.00 92.31 101 TYR A N 1
ATOM 811 C CA . TYR A 1 101 ? 8.853 -3.272 1.238 1.00 92.31 101 TYR A CA 1
ATOM 812 C C . TYR A 1 101 ? 9.035 -2.137 0.235 1.00 92.31 101 TYR A C 1
ATOM 814 O O . TYR A 1 101 ? 8.615 -0.998 0.443 1.00 92.31 101 TYR A O 1
ATOM 822 N N . THR A 1 102 ? 9.601 -2.489 -0.916 1.00 91.75 102 THR A N 1
ATOM 823 C CA . THR A 1 102 ? 9.641 -1.653 -2.117 1.00 91.75 102 THR A CA 1
ATOM 824 C C . THR A 1 102 ? 8.744 -2.246 -3.204 1.00 91.75 102 THR A C 1
ATOM 826 O O . THR A 1 102 ? 8.376 -3.423 -3.161 1.00 91.75 102 THR A O 1
ATOM 829 N N . TYR A 1 103 ? 8.352 -1.409 -4.165 1.00 89.75 103 TYR A N 1
ATOM 830 C CA . TYR A 1 103 ? 7.564 -1.818 -5.326 1.00 89.75 103 TYR A CA 1
ATOM 831 C C . TYR A 1 103 ? 8.217 -1.284 -6.593 1.00 89.75 103 TYR A C 1
ATOM 833 O O . TYR A 1 103 ? 8.428 -0.074 -6.714 1.00 89.75 103 TYR A O 1
ATOM 841 N N . ASP A 1 104 ? 8.496 -2.190 -7.520 1.00 88.31 104 ASP A N 1
ATOM 842 C CA . ASP A 1 104 ? 8.953 -1.908 -8.874 1.00 88.31 104 ASP A CA 1
ATOM 843 C C . ASP A 1 104 ? 7.964 -2.572 -9.850 1.00 88.31 104 ASP A C 1
ATOM 845 O O . ASP A 1 104 ? 7.692 -3.767 -9.725 1.00 88.31 104 ASP A O 1
ATOM 849 N N . PRO A 1 105 ? 7.387 -1.843 -10.821 1.00 83.25 105 PRO A N 1
ATOM 850 C CA . PRO A 1 105 ? 6.443 -2.418 -11.778 1.00 83.25 105 PRO A CA 1
ATOM 851 C C . PRO A 1 105 ? 7.028 -3.552 -12.639 1.00 83.25 105 PRO A C 1
ATOM 853 O O . PRO A 1 105 ? 6.260 -4.369 -13.144 1.00 83.25 105 PRO A O 1
ATOM 856 N N . ALA A 1 106 ? 8.352 -3.621 -12.819 1.00 88.25 106 ALA A N 1
ATOM 857 C CA . ALA A 1 106 ? 9.018 -4.672 -13.587 1.00 88.25 106 ALA A CA 1
ATOM 858 C C . ALA A 1 106 ? 9.247 -5.954 -12.773 1.00 88.25 106 ALA A C 1
ATOM 860 O O . ALA A 1 106 ? 9.178 -7.052 -13.327 1.00 88.25 106 ALA A O 1
ATOM 861 N N . THR A 1 107 ? 9.531 -5.827 -11.475 1.00 87.69 107 THR A N 1
ATOM 862 C CA . THR A 1 107 ? 9.972 -6.949 -10.623 1.00 87.69 107 THR A CA 1
ATOM 863 C C . THR A 1 107 ? 8.992 -7.305 -9.502 1.00 87.69 107 THR A C 1
ATOM 865 O O . THR A 1 107 ? 9.059 -8.398 -8.941 1.00 87.69 107 THR A O 1
ATOM 868 N N . GLY A 1 108 ? 8.018 -6.441 -9.222 1.00 89.31 108 GLY A N 1
ATOM 869 C CA . GLY A 1 108 ? 6.998 -6.617 -8.197 1.00 89.31 108 GLY A CA 1
ATOM 870 C C . GLY A 1 108 ? 7.418 -6.087 -6.824 1.00 89.31 108 GLY A C 1
ATOM 871 O O . GLY A 1 108 ? 8.139 -5.097 -6.702 1.00 89.31 108 GLY A O 1
ATOM 872 N N . PHE A 1 109 ? 6.898 -6.723 -5.771 1.00 91.81 109 PHE A N 1
ATOM 873 C CA . PHE A 1 109 ? 7.179 -6.346 -4.386 1.00 91.81 109 PHE A CA 1
ATOM 874 C C . PHE A 1 109 ? 8.397 -7.081 -3.848 1.00 91.81 109 PHE A C 1
ATOM 876 O O . PHE A 1 109 ? 8.453 -8.310 -3.894 1.00 91.81 109 PHE A O 1
ATOM 883 N N . THR A 1 110 ? 9.307 -6.331 -3.236 1.00 94.38 110 THR A N 1
ATOM 884 C CA . THR A 1 110 ? 10.436 -6.889 -2.489 1.00 94.38 110 THR A CA 1
ATOM 885 C C . THR A 1 110 ? 10.280 -6.521 -1.023 1.00 94.38 110 THR A C 1
ATOM 887 O O . THR A 1 110 ? 10.241 -5.340 -0.695 1.00 94.38 110 THR A O 1
ATOM 890 N N . TRP A 1 111 ? 10.166 -7.529 -0.157 1.00 93.81 111 TRP A N 1
ATOM 891 C CA . TRP A 1 111 ? 10.061 -7.361 1.294 1.00 93.81 111 TRP A CA 1
ATOM 892 C C . TRP A 1 111 ? 11.401 -7.675 1.955 1.00 93.81 111 TRP A C 1
ATOM 894 O O . TRP A 1 111 ? 12.028 -8.682 1.626 1.00 93.81 111 TRP A O 1
ATOM 904 N N . THR A 1 112 ? 11.814 -6.836 2.897 1.00 93.56 112 THR A N 1
ATOM 905 C CA . THR A 1 112 ? 13.086 -6.945 3.625 1.00 93.56 112 THR A CA 1
ATOM 906 C C . THR A 1 112 ? 12.857 -6.703 5.112 1.00 93.56 112 THR A C 1
ATOM 908 O O . THR A 1 112 ? 11.950 -5.949 5.452 1.00 93.56 112 THR A O 1
ATOM 911 N N . SER A 1 113 ? 13.678 -7.309 5.971 1.00 88.88 113 SER A N 1
ATOM 912 C CA . SER A 1 113 ? 13.700 -7.123 7.431 1.00 88.88 113 SER A CA 1
ATOM 913 C C . SER A 1 113 ? 15.057 -6.659 7.913 1.00 88.88 113 SER A C 1
ATOM 915 O O . SER A 1 113 ? 16.037 -7.180 7.328 1.00 88.88 113 SER A O 1
#

Radius of gyration: 15.4 Å; chains: 1; bounding box: 39×40×34 Å

Secondary structure (DSSP, 8-state):
---SSS--EESSSSPPHHHHHHHHHH-SB-SSTT---BSSTTSS--------TTS----------S-EESSPTTTS-EETTTEE---HHHHHHHHHSS-EEEEETTTEEEEE-

pLDDT: mean 82.45, std 16.42, range [40.97, 96.56]

Sequence (113 aa):
MIDLAEEMTTDGYTPTERMVEQVKLRHAECPFPGCHRPTRPGHKAKRKKRTDPAGTGKQQQEHGSDLDHRQEWPEGQTTSSNLYPPCRGHHRLKTFTDWTYTYDPATGFTWTS